Protein AF-A0A5C9CW29-F1 (afdb_monomer_lite)

Structure (mmCIF, N/CA/C/O backbone):
data_AF-A0A5C9CW29-F1
#
_entry.id   AF-A0A5C9CW29-F1
#
loop_
_atom_site.group_PDB
_atom_site.id
_atom_site.type_symbol
_atom_site.label_atom_id
_atom_site.label_alt_id
_atom_site.label_comp_id
_atom_site.label_asym_id
_atom_site.label_entity_id
_atom_site.label_seq_id
_atom_site.pdbx_PDB_ins_code
_atom_site.Cartn_x
_atom_site.Cartn_y
_atom_site.Cartn_z
_atom_site.occupancy
_atom_site.B_iso_or_equiv
_atom_site.auth_seq_id
_atom_site.auth_comp_id
_atom_site.auth_asym_id
_atom_site.auth_atom_id
_atom_site.pdbx_PDB_model_num
ATOM 1 N N . MET A 1 1 ? -39.482 42.198 -28.142 1.00 42.34 1 MET A N 1
ATOM 2 C CA . MET A 1 1 ? -39.038 40.788 -28.102 1.00 42.34 1 MET A CA 1
ATOM 3 C C . MET A 1 1 ? -38.360 40.558 -26.757 1.00 42.34 1 MET A C 1
ATOM 5 O O . MET A 1 1 ? -37.355 41.202 -26.493 1.00 42.34 1 MET A O 1
ATOM 9 N N . ARG A 1 2 ? -38.965 39.778 -25.848 1.00 38.59 2 ARG A N 1
ATOM 10 C CA . ARG A 1 2 ? -38.406 39.499 -24.512 1.00 38.59 2 ARG A CA 1
ATOM 11 C C . ARG A 1 2 ? -37.698 38.144 -24.557 1.00 38.59 2 ARG A C 1
ATOM 13 O O . ARG A 1 2 ? -38.349 37.136 -24.807 1.00 38.59 2 ARG A O 1
ATOM 20 N N . HIS A 1 3 ? -36.386 38.128 -24.334 1.00 43.69 3 HIS A N 1
ATOM 21 C CA . HIS A 1 3 ? -35.624 36.894 -24.154 1.00 43.69 3 HIS A CA 1
ATOM 22 C C . HIS A 1 3 ? -35.886 36.323 -22.754 1.00 43.69 3 HIS A C 1
ATOM 24 O O . HIS A 1 3 ? -35.494 36.909 -21.747 1.00 43.69 3 HIS A O 1
ATOM 30 N N . CYS A 1 4 ? -36.545 35.166 -22.697 1.00 44.06 4 CYS A N 1
ATOM 31 C CA . CYS A 1 4 ? -36.600 34.322 -21.508 1.00 44.06 4 CYS A CA 1
ATOM 32 C C . CYS A 1 4 ? -35.218 33.693 -21.268 1.00 44.06 4 CYS A C 1
ATOM 34 O O . CYS A 1 4 ? -34.796 32.803 -22.004 1.00 44.06 4 CYS A O 1
ATOM 36 N N . GLY A 1 5 ? -34.512 34.154 -20.233 1.00 48.91 5 GLY A N 1
ATOM 37 C CA . GLY A 1 5 ? -33.316 33.492 -19.715 1.00 48.91 5 GLY A CA 1
ATOM 38 C C . GLY A 1 5 ? -33.696 32.219 -18.958 1.00 48.91 5 GLY A C 1
ATOM 39 O O . GLY A 1 5 ? -34.454 32.270 -17.994 1.00 48.91 5 GLY A O 1
ATOM 40 N N . ASN A 1 6 ? -33.186 31.076 -19.408 1.00 50.97 6 ASN A N 1
ATOM 41 C CA . ASN A 1 6 ? -33.456 29.759 -18.841 1.00 50.97 6 ASN A CA 1
ATOM 42 C C . ASN A 1 6 ? -32.754 29.600 -17.465 1.00 50.97 6 ASN A C 1
ATOM 44 O O . ASN A 1 6 ? -31.522 29.632 -17.410 1.00 50.97 6 ASN A O 1
ATOM 48 N N . PRO A 1 7 ? -33.479 29.420 -16.343 1.00 52.62 7 PRO A N 1
ATOM 49 C CA . PRO A 1 7 ? -32.900 29.413 -14.992 1.00 52.62 7 PRO A CA 1
ATOM 50 C C . PRO A 1 7 ? -32.151 28.118 -14.622 1.00 52.62 7 PRO A C 1
ATOM 52 O O . PRO A 1 7 ? -31.564 28.033 -13.545 1.00 52.62 7 PRO A O 1
ATOM 55 N N . ARG A 1 8 ? -32.118 27.108 -15.501 1.00 48.59 8 ARG A N 1
ATOM 56 C CA . ARG A 1 8 ? -31.554 25.780 -15.190 1.00 48.59 8 ARG A CA 1
ATOM 57 C C . ARG A 1 8 ? -30.020 25.686 -15.213 1.00 48.59 8 ARG A C 1
ATOM 59 O O . ARG A 1 8 ? -29.479 24.656 -14.839 1.00 48.59 8 ARG A O 1
ATOM 66 N N . LEU A 1 9 ? -29.304 26.744 -15.599 1.00 47.22 9 LEU A N 1
ATOM 67 C CA . LEU A 1 9 ? -27.842 26.703 -15.794 1.00 47.22 9 LEU A CA 1
ATOM 68 C C . LEU A 1 9 ? -26.998 27.162 -14.591 1.00 47.22 9 LEU A C 1
ATOM 70 O O . LEU A 1 9 ? -25.772 27.106 -14.660 1.00 47.22 9 LEU A O 1
ATOM 74 N N . ARG A 1 10 ? -27.605 27.607 -13.480 1.00 48.25 10 ARG A N 1
ATOM 75 C CA . ARG A 1 10 ? -26.830 28.114 -12.326 1.00 48.25 10 ARG A CA 1
ATOM 76 C C . ARG A 1 10 ? -26.383 27.042 -11.327 1.00 48.25 10 ARG A C 1
ATOM 78 O O . ARG A 1 10 ? -25.409 27.277 -10.624 1.00 48.25 10 ARG A O 1
ATOM 85 N N . PHE A 1 11 ? -27.007 25.862 -11.298 1.00 46.25 11 PHE A N 1
ATOM 86 C CA . PHE A 1 11 ? -26.625 24.795 -10.357 1.00 46.25 11 PHE A CA 1
ATOM 87 C C . PHE A 1 11 ? -25.420 23.953 -10.814 1.00 46.25 11 PHE A C 1
ATOM 89 O O . PHE A 1 11 ? -24.699 23.417 -9.977 1.00 46.25 11 PHE A O 1
ATOM 96 N N . CYS A 1 12 ? -25.119 23.893 -12.116 1.00 50.03 12 CYS A N 1
ATOM 97 C CA . CYS A 1 12 ? -24.014 23.071 -12.631 1.00 50.03 12 CYS A CA 1
ATOM 98 C C . CYS A 1 12 ? -22.610 23.628 -12.335 1.00 50.03 12 CYS A C 1
ATOM 100 O O . CYS A 1 12 ? -21.638 22.893 -12.458 1.00 50.03 12 CYS A O 1
ATOM 102 N N . ARG A 1 13 ? -22.475 24.904 -11.942 1.00 53.19 13 ARG A N 1
ATOM 103 C CA . ARG A 1 13 ? -21.160 25.514 -11.649 1.00 53.19 13 ARG A CA 1
ATOM 104 C C . ARG A 1 13 ? -20.734 25.405 -10.185 1.00 53.19 13 ARG A C 1
ATOM 106 O O . ARG A 1 13 ? -19.547 25.495 -9.903 1.00 53.19 13 ARG A O 1
ATOM 113 N N . PHE A 1 14 ? -21.681 25.176 -9.277 1.00 52.94 14 PHE A N 1
ATOM 114 C CA . PHE A 1 14 ? -21.414 25.040 -7.840 1.00 52.94 14 PHE A CA 1
ATOM 115 C C . PHE A 1 14 ? -21.508 23.595 -7.341 1.00 52.94 14 PHE A C 1
ATOM 117 O O . PHE A 1 14 ? -21.080 23.326 -6.227 1.00 52.94 14 PHE A O 1
ATOM 124 N N . GLY A 1 15 ? -22.001 22.661 -8.163 1.00 58.03 15 GLY A N 1
ATOM 125 C CA . GLY A 1 15 ? -22.010 21.225 -7.863 1.00 58.03 15 GLY A CA 1
ATOM 126 C C . GLY A 1 15 ? -20.656 20.673 -7.392 1.00 58.03 15 GLY A C 1
ATOM 127 O O . GLY A 1 15 ? -20.608 20.110 -6.301 1.00 58.03 15 GLY A O 1
ATOM 128 N N . PRO A 1 16 ? -19.540 20.879 -8.124 1.00 65.44 16 PRO A N 1
ATOM 129 C CA . PRO A 1 16 ? -18.239 20.381 -7.677 1.00 65.44 16 PRO A CA 1
ATOM 130 C C . PRO A 1 16 ? -17.749 21.079 -6.403 1.00 65.44 16 PRO A C 1
ATOM 132 O O . PRO A 1 16 ? -17.155 20.426 -5.556 1.00 65.44 16 PRO A O 1
ATOM 135 N N . LEU A 1 17 ? -18.056 22.368 -6.216 1.00 63.81 17 LEU A N 1
ATOM 136 C CA . LEU A 1 17 ? -17.705 23.106 -4.998 1.00 63.81 17 LEU A CA 1
ATOM 137 C C . LEU A 1 17 ? -18.491 22.598 -3.780 1.00 63.81 17 LEU A C 1
ATOM 139 O O . LEU A 1 17 ? -17.924 22.482 -2.703 1.00 63.81 17 LEU A O 1
ATOM 143 N N . PHE A 1 18 ? -19.772 22.260 -3.951 1.00 67.56 18 PHE A N 1
ATOM 144 C CA . PHE A 1 18 ? -20.619 21.688 -2.903 1.00 67.56 18 PHE A CA 1
ATOM 145 C C . PHE A 1 18 ? -20.177 20.271 -2.528 1.00 67.56 18 PHE A C 1
ATOM 147 O O . PHE A 1 18 ? -20.125 19.952 -1.347 1.00 67.56 18 PHE A O 1
ATOM 154 N N . VAL A 1 19 ? -19.780 19.450 -3.509 1.00 66.31 19 VAL A N 1
ATOM 155 C CA . VAL A 1 19 ? -19.172 18.135 -3.254 1.00 66.31 19 VAL A CA 1
ATOM 156 C C . VAL A 1 19 ? -17.862 18.304 -2.479 1.00 66.31 19 VAL A C 1
ATOM 158 O O . VAL A 1 19 ? -17.701 17.701 -1.421 1.00 66.31 19 VAL A O 1
ATOM 161 N N . LEU A 1 20 ? -16.972 19.197 -2.919 1.00 61.12 20 LEU A N 1
ATOM 162 C CA . LEU A 1 20 ? -15.688 19.455 -2.258 1.00 61.12 20 LEU A CA 1
ATOM 163 C C . LEU A 1 20 ? -15.858 20.023 -0.833 1.00 61.12 20 LEU A C 1
ATOM 165 O O . LEU A 1 20 ? -15.163 19.600 0.087 1.00 61.12 20 LEU A O 1
ATOM 169 N N . LEU A 1 21 ? -16.833 20.917 -0.626 1.00 62.88 21 LEU A N 1
ATOM 170 C CA . LEU A 1 21 ? -17.220 21.430 0.694 1.00 62.88 21 LEU A CA 1
ATOM 171 C C . LEU A 1 21 ? -17.869 20.357 1.566 1.00 62.88 21 LEU A C 1
ATOM 173 O O . LEU A 1 21 ? -17.613 20.335 2.760 1.00 62.88 21 LEU A O 1
ATOM 177 N N . SER A 1 22 ? -18.663 19.444 1.004 1.00 62.50 22 SER A N 1
ATOM 178 C CA . SER A 1 22 ? -19.241 18.335 1.771 1.00 62.50 22 SER A CA 1
ATOM 179 C C . SER A 1 22 ? -18.175 17.339 2.243 1.00 62.50 22 SER A C 1
ATOM 181 O O . SER A 1 22 ? -18.267 16.860 3.369 1.00 62.50 22 SER A O 1
ATOM 183 N N . PHE A 1 23 ? -17.109 17.126 1.459 1.00 55.94 23 PHE A N 1
ATOM 184 C CA . PHE A 1 23 ? -15.914 16.399 1.906 1.00 55.94 23 PHE A CA 1
ATOM 185 C C . PHE A 1 23 ? -15.155 17.145 3.015 1.00 55.94 23 PHE A C 1
ATOM 187 O O . PHE A 1 23 ? -14.682 16.512 3.950 1.00 55.94 23 PHE A O 1
ATOM 194 N N . PHE A 1 24 ? -15.084 18.480 2.961 1.00 56.94 24 PHE A N 1
ATOM 195 C CA . PHE A 1 24 ? -14.448 19.300 4.004 1.00 56.94 24 PHE A CA 1
ATOM 196 C C . PHE A 1 24 ? -15.291 19.445 5.287 1.00 56.94 24 PHE A C 1
ATOM 198 O O . PHE A 1 24 ? -14.733 19.578 6.373 1.00 56.94 24 PHE A O 1
ATOM 205 N N . CYS A 1 25 ? -16.625 19.426 5.185 1.00 51.38 25 CYS A N 1
ATOM 206 C CA . CYS A 1 25 ? -17.552 19.508 6.321 1.00 51.38 25 CYS A CA 1
ATOM 207 C C . CYS A 1 25 ? -17.750 18.166 7.037 1.00 51.38 25 CYS A C 1
ATOM 209 O O . CYS A 1 25 ? -18.197 18.154 8.184 1.00 51.38 25 CYS A O 1
ATOM 211 N N . LEU A 1 26 ? -17.364 17.050 6.415 1.00 50.72 26 LEU A N 1
ATOM 212 C CA . LEU A 1 26 ? -17.060 15.803 7.112 1.00 50.72 26 LEU A CA 1
ATOM 213 C C . LEU A 1 26 ? -15.685 15.937 7.772 1.00 50.72 26 LEU A C 1
ATOM 215 O O . LEU A 1 26 ? -14.766 15.203 7.430 1.00 50.72 26 LEU A O 1
ATOM 219 N N . VAL A 1 27 ? -15.533 16.912 8.678 1.00 44.59 27 VAL A N 1
ATOM 220 C CA . VAL A 1 27 ? -14.304 17.107 9.454 1.00 44.59 27 VAL A CA 1
ATOM 221 C C . VAL A 1 27 ? -14.025 15.785 10.164 1.00 44.59 27 VAL A C 1
ATOM 223 O O . VAL A 1 27 ? -14.780 15.423 11.075 1.00 44.59 27 VAL A O 1
ATOM 226 N N . PRO A 1 28 ? -12.993 15.030 9.751 1.00 52.41 28 PRO A N 1
ATOM 227 C CA . PRO A 1 28 ? -12.634 13.815 10.444 1.00 52.41 28 PRO A CA 1
ATOM 228 C C . PRO A 1 28 ? -12.275 14.242 11.861 1.00 52.41 28 PRO A C 1
ATOM 230 O O . PRO A 1 28 ? -11.471 15.160 12.054 1.00 52.41 28 PRO A O 1
ATOM 233 N N . ARG A 1 29 ? -12.873 13.600 12.870 1.00 52.84 29 ARG A N 1
ATOM 234 C CA . ARG A 1 29 ? -12.242 13.601 14.194 1.00 52.84 29 ARG A CA 1
ATOM 235 C C . ARG A 1 29 ? -10.773 13.224 13.975 1.00 52.84 29 ARG A C 1
ATOM 237 O O . ARG A 1 29 ? -10.534 12.345 13.146 1.00 52.84 29 ARG A O 1
ATOM 244 N N . PRO A 1 30 ? -9.812 13.889 14.641 1.00 51.59 30 PRO A N 1
ATOM 245 C CA . PRO A 1 30 ? -8.402 13.611 14.423 1.00 51.59 30 PRO A CA 1
ATOM 246 C C . PRO A 1 30 ? -8.178 12.105 14.525 1.00 51.59 30 PRO A C 1
ATOM 248 O O . PRO A 1 30 ? -8.493 11.491 15.542 1.00 51.59 30 PRO A O 1
ATOM 251 N N . ALA A 1 31 ? -7.726 11.537 13.412 1.00 52.69 31 ALA A N 1
ATOM 252 C CA . ALA A 1 31 ? -7.350 10.147 13.267 1.00 52.69 31 ALA A CA 1
ATOM 253 C C . ALA A 1 31 ? -6.410 9.762 14.415 1.00 52.69 31 ALA A C 1
ATOM 255 O O . ALA A 1 31 ? -5.294 10.275 14.476 1.00 52.69 31 ALA A O 1
ATOM 256 N N . THR A 1 32 ? -6.832 8.888 15.329 1.00 58.59 32 THR A N 1
ATOM 257 C CA . THR A 1 32 ? -5.981 8.431 16.444 1.00 58.59 32 THR A CA 1
ATOM 258 C C . THR A 1 32 ? -5.062 7.266 16.061 1.00 58.59 32 THR A C 1
ATOM 260 O O . THR A 1 32 ? -4.448 6.664 16.933 1.00 58.59 32 THR A O 1
ATOM 263 N N . GLY A 1 33 ? -4.919 6.956 14.768 1.00 63.16 33 GLY A N 1
ATOM 264 C CA . GLY A 1 33 ? -4.023 5.908 14.277 1.00 63.16 33 GLY A CA 1
ATOM 265 C C . GLY A 1 33 ? -3.337 6.317 12.979 1.00 63.16 33 GLY A C 1
ATOM 266 O O . GLY A 1 33 ? -4.005 6.704 12.013 1.00 63.16 33 GLY A O 1
ATOM 267 N N . GLN A 1 34 ? -2.008 6.242 12.982 1.00 72.56 34 GLN A N 1
ATOM 268 C CA . GLN A 1 34 ? -1.165 6.349 11.798 1.00 72.56 34 GLN A CA 1
ATOM 269 C C . GLN A 1 34 ? -0.250 5.145 11.752 1.00 72.56 34 GLN A C 1
ATOM 271 O O . GLN A 1 34 ? 0.366 4.769 12.750 1.00 72.56 34 GLN A O 1
ATOM 276 N N . ASP A 1 35 ? -0.156 4.591 10.558 1.00 72.38 35 ASP A N 1
ATOM 277 C CA . ASP A 1 35 ? 0.365 3.261 10.365 1.00 72.38 35 ASP A CA 1
ATOM 278 C C . ASP A 1 35 ? 1.421 3.346 9.292 1.00 72.38 35 ASP A C 1
ATOM 280 O O . ASP A 1 35 ? 1.140 3.869 8.215 1.00 72.38 35 ASP A O 1
ATOM 284 N N . LEU A 1 36 ? 2.608 2.825 9.570 1.00 78.62 36 LEU A N 1
ATOM 285 C CA . LEU A 1 36 ? 3.615 2.595 8.549 1.00 78.62 36 LEU A CA 1
ATOM 286 C C . LEU A 1 36 ? 3.846 1.093 8.459 1.00 78.62 36 LEU A C 1
ATOM 288 O O . LEU A 1 36 ? 4.195 0.453 9.452 1.00 78.62 36 LEU A O 1
ATOM 292 N N . ALA A 1 37 ? 3.652 0.544 7.269 1.00 77.31 37 ALA A N 1
ATOM 293 C CA . ALA A 1 37 ? 3.868 -0.856 6.981 1.00 77.31 37 ALA A CA 1
ATOM 294 C C . ALA A 1 37 ? 4.946 -1.015 5.909 1.00 77.31 37 ALA A C 1
ATOM 296 O O . ALA A 1 37 ? 5.119 -0.184 5.014 1.00 77.31 37 ALA A O 1
ATOM 297 N N . PHE A 1 38 ? 5.684 -2.110 6.041 1.00 82.19 38 PHE A N 1
ATOM 298 C CA . PHE A 1 38 ? 6.599 -2.603 5.030 1.00 82.19 38 PHE A CA 1
ATOM 299 C C . PHE A 1 38 ? 6.169 -4.023 4.685 1.00 82.19 38 PHE A C 1
ATOM 301 O O . PHE A 1 38 ? 6.065 -4.866 5.581 1.00 82.19 38 PHE A O 1
ATOM 308 N N . GLY A 1 39 ? 5.908 -4.276 3.409 1.00 79.12 39 GLY A N 1
ATOM 309 C CA . GLY A 1 39 ? 5.427 -5.561 2.928 1.00 79.12 39 GLY A CA 1
ATOM 310 C C . GLY A 1 39 ? 6.348 -6.179 1.887 1.00 79.12 39 GLY A C 1
ATOM 311 O O . GLY A 1 39 ? 7.085 -5.506 1.165 1.00 79.12 39 GLY A O 1
ATOM 312 N N . LEU A 1 40 ? 6.310 -7.509 1.842 1.00 80.62 40 LEU A N 1
ATOM 313 C CA . LEU A 1 40 ? 6.910 -8.337 0.805 1.00 80.62 40 LEU A CA 1
ATOM 314 C C . LEU A 1 40 ? 5.795 -9.208 0.245 1.00 80.62 40 LEU A C 1
ATOM 316 O O . LEU A 1 40 ? 5.113 -9.902 1.002 1.00 80.62 40 LEU A O 1
ATOM 320 N N . GLY A 1 41 ? 5.610 -9.178 -1.067 1.00 79.88 41 GLY A N 1
ATOM 321 C CA . GLY A 1 41 ? 4.485 -9.849 -1.693 1.00 79.88 41 GLY A CA 1
ATOM 322 C C . GLY A 1 41 ? 4.810 -10.419 -3.057 1.00 79.88 41 GLY A C 1
ATOM 323 O O . GLY A 1 41 ? 5.880 -10.203 -3.629 1.00 79.88 41 GLY A O 1
ATOM 324 N N . THR A 1 42 ? 3.843 -11.164 -3.576 1.00 80.81 42 THR A N 1
ATOM 325 C CA . THR A 1 42 ? 3.820 -11.603 -4.968 1.00 80.81 42 THR A CA 1
ATOM 326 C C . THR A 1 42 ? 2.518 -11.160 -5.604 1.00 80.81 42 THR A C 1
ATOM 328 O O . THR A 1 42 ? 1.524 -10.939 -4.912 1.00 80.81 42 THR A O 1
ATOM 331 N N . TRP A 1 43 ? 2.533 -10.999 -6.916 1.00 74.44 43 TRP A N 1
ATOM 332 C CA . TRP A 1 43 ? 1.368 -10.589 -7.682 1.00 74.44 43 TRP A CA 1
ATOM 333 C C . TRP A 1 43 ? 1.118 -11.551 -8.850 1.00 74.44 43 TRP A C 1
ATOM 335 O O . TRP A 1 43 ? 2.020 -12.245 -9.328 1.00 74.44 43 TRP A O 1
ATOM 345 N N . ASP A 1 44 ? -0.123 -11.579 -9.307 1.00 75.88 44 ASP A N 1
ATOM 346 C CA . ASP A 1 44 ? -0.523 -12.251 -10.535 1.00 75.88 44 ASP A CA 1
ATOM 347 C C . ASP A 1 44 ? -1.627 -11.398 -11.163 1.00 75.88 44 ASP A C 1
ATOM 349 O O . ASP A 1 44 ? -2.786 -11.428 -10.745 1.00 75.88 44 ASP A O 1
ATOM 353 N N . LEU A 1 45 ? -1.228 -10.505 -12.070 1.00 67.12 45 LEU A N 1
ATOM 354 C CA . LEU A 1 45 ? -2.132 -9.575 -12.738 1.00 67.12 45 LEU A CA 1
ATOM 355 C C . LEU A 1 45 ? -2.366 -10.066 -14.160 1.00 67.12 45 LEU A C 1
ATOM 357 O O . LEU A 1 45 ? -1.417 -10.325 -14.887 1.00 67.12 45 LEU A O 1
ATOM 361 N N . ALA A 1 46 ? -3.619 -10.070 -14.614 1.00 63.03 46 ALA A N 1
ATOM 362 C CA . ALA A 1 46 ? -3.983 -10.553 -15.951 1.00 63.03 46 ALA A CA 1
ATOM 363 C C . ALA A 1 46 ? -3.227 -9.872 -17.119 1.00 63.03 46 ALA A C 1
ATOM 365 O O . ALA A 1 46 ? -3.210 -10.398 -18.227 1.00 63.03 46 ALA A O 1
ATOM 366 N N . GLN A 1 47 ? -2.624 -8.700 -16.889 1.00 62.97 47 GLN A N 1
ATOM 367 C CA . GLN A 1 47 ? -1.906 -7.898 -17.887 1.00 62.97 47 GLN A CA 1
ATOM 368 C C . GLN A 1 47 ? -0.395 -7.777 -17.610 1.00 62.97 47 GLN A C 1
ATOM 370 O O . GLN A 1 47 ? 0.291 -7.047 -18.323 1.00 62.97 47 GLN A O 1
ATOM 375 N N . ALA A 1 48 ? 0.142 -8.458 -16.592 1.00 64.88 48 ALA A N 1
ATOM 376 C CA . ALA A 1 48 ? 1.562 -8.404 -16.256 1.00 64.88 48 ALA A CA 1
ATOM 377 C C . ALA A 1 48 ? 2.098 -9.789 -15.876 1.00 64.88 48 ALA A C 1
ATOM 379 O O . ALA A 1 48 ? 1.382 -10.619 -15.330 1.00 64.88 48 ALA A O 1
ATOM 380 N N . ALA A 1 49 ? 3.383 -10.041 -16.138 1.00 73.50 49 ALA A N 1
ATOM 381 C CA . ALA A 1 4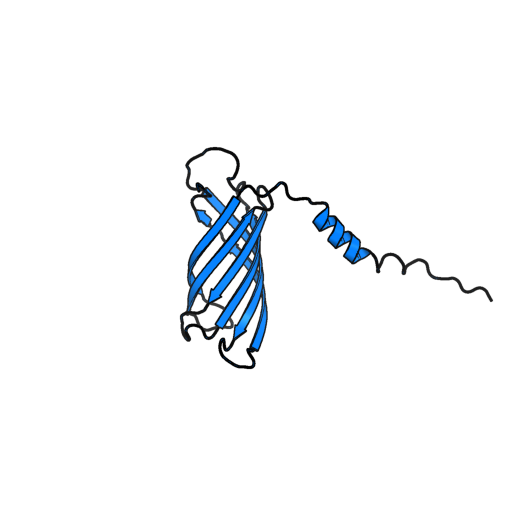9 ? 4.005 -11.282 -15.685 1.00 73.50 49 ALA A CA 1
ATOM 382 C C . ALA A 1 49 ? 3.929 -11.397 -14.146 1.00 73.50 49 ALA A C 1
ATOM 384 O O . ALA A 1 49 ? 4.174 -10.395 -13.458 1.00 73.50 49 ALA A O 1
ATOM 385 N N . PRO A 1 50 ? 3.665 -12.593 -13.590 1.00 79.81 50 PRO A N 1
ATOM 386 C CA . PRO A 1 50 ? 3.801 -12.830 -12.161 1.00 79.81 50 PRO A CA 1
ATOM 387 C C . PRO A 1 50 ? 5.184 -12.413 -11.661 1.00 79.81 50 PRO A C 1
ATOM 389 O O . PRO A 1 50 ? 6.161 -12.348 -12.412 1.00 79.81 50 PRO A O 1
ATOM 392 N N . GLY A 1 51 ? 5.273 -12.079 -10.385 1.00 81.88 51 GLY A N 1
ATOM 393 C CA . GLY A 1 51 ? 6.452 -11.419 -9.845 1.00 81.88 51 GLY A CA 1
ATOM 394 C C . GLY A 1 51 ? 6.328 -11.112 -8.366 1.00 81.88 51 GLY A C 1
ATOM 395 O O . GLY A 1 51 ? 5.292 -11.354 -7.750 1.00 81.88 51 GLY A O 1
ATOM 396 N N . ALA A 1 52 ? 7.414 -10.593 -7.814 1.00 84.88 52 ALA A N 1
ATOM 397 C CA . ALA A 1 52 ? 7.537 -10.185 -6.430 1.00 84.88 52 ALA A CA 1
ATOM 398 C C . ALA A 1 52 ? 7.677 -8.666 -6.335 1.00 84.88 52 ALA A C 1
ATOM 400 O O . ALA A 1 52 ? 8.251 -8.017 -7.220 1.00 84.88 52 ALA A O 1
ATOM 401 N N . PHE A 1 53 ? 7.180 -8.115 -5.237 1.00 83.38 53 PHE A N 1
ATOM 402 C CA . PHE A 1 53 ? 7.264 -6.699 -4.924 1.00 83.38 53 PHE A CA 1
ATOM 403 C C . PHE A 1 53 ? 7.633 -6.497 -3.457 1.0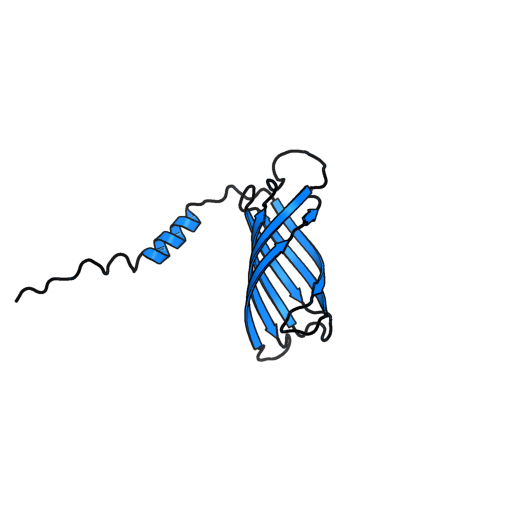0 83.38 53 PHE A C 1
ATOM 405 O O . PHE A 1 53 ? 7.404 -7.366 -2.611 1.00 83.38 53 PHE A O 1
ATOM 412 N N . VAL A 1 54 ? 8.207 -5.331 -3.180 1.00 86.00 54 VAL A N 1
ATOM 413 C CA . VAL A 1 54 ? 8.205 -4.758 -1.835 1.00 86.00 54 VAL A CA 1
ATOM 414 C C . VAL A 1 54 ? 7.223 -3.599 -1.842 1.00 86.00 54 VAL A C 1
ATOM 416 O O . VAL A 1 54 ? 7.058 -2.953 -2.877 1.00 86.00 54 VAL A O 1
ATOM 419 N N . ASP A 1 55 ? 6.585 -3.319 -0.718 1.00 85.38 55 ASP A N 1
ATOM 420 C CA . ASP A 1 55 ? 5.806 -2.099 -0.556 1.00 85.38 55 ASP A CA 1
ATOM 421 C C . ASP A 1 55 ? 6.187 -1.368 0.724 1.00 85.38 55 ASP A C 1
ATOM 423 O O . ASP A 1 55 ? 6.527 -1.971 1.742 1.00 85.38 55 ASP A O 1
ATOM 427 N N . ILE A 1 56 ? 6.149 -0.043 0.640 1.00 87.06 56 ILE A N 1
ATOM 428 C CA . ILE A 1 56 ? 6.125 0.842 1.797 1.00 87.06 56 ILE A CA 1
ATOM 429 C C . ILE A 1 56 ? 4.780 1.543 1.740 1.00 87.06 56 ILE A C 1
ATOM 431 O O . ILE A 1 56 ? 4.488 2.253 0.772 1.00 87.06 56 ILE A O 1
ATOM 435 N N . SER A 1 57 ? 3.966 1.337 2.764 1.00 85.44 57 SER A N 1
ATOM 436 C CA . SER A 1 57 ? 2.603 1.845 2.817 1.00 85.44 57 SER A CA 1
ATOM 437 C C . SER A 1 57 ? 2.361 2.629 4.097 1.00 85.44 57 SER A C 1
ATOM 439 O O . SER A 1 57 ? 2.872 2.297 5.166 1.00 85.44 57 SER A O 1
ATOM 441 N N . ALA A 1 58 ? 1.594 3.708 3.975 1.00 84.88 58 ALA A N 1
ATOM 442 C CA . ALA A 1 58 ? 1.129 4.499 5.099 1.00 84.88 58 ALA A CA 1
ATOM 443 C C . ALA A 1 58 ? -0.397 4.516 5.116 1.00 84.88 58 ALA A C 1
ATOM 445 O O . ALA A 1 58 ? -1.014 4.833 4.097 1.00 84.88 58 ALA A O 1
ATOM 446 N N . THR A 1 59 ? -0.996 4.208 6.267 1.00 82.25 59 THR A N 1
ATOM 447 C CA . THR A 1 59 ? -2.456 4.161 6.427 1.00 82.25 59 THR A CA 1
ATOM 448 C C . THR A 1 59 ? -2.921 5.089 7.543 1.00 82.25 59 THR A C 1
ATOM 450 O O . THR A 1 59 ? -2.489 5.004 8.692 1.00 82.25 59 THR A O 1
ATOM 453 N N . PHE A 1 60 ? -3.861 5.964 7.209 1.00 82.12 60 PHE A N 1
ATOM 454 C CA . PHE A 1 60 ? -4.413 6.989 8.083 1.00 82.12 60 PHE A CA 1
ATOM 455 C C . PHE A 1 60 ? -5.877 6.668 8.388 1.00 82.12 60 PHE A C 1
ATOM 457 O O . PHE A 1 60 ? -6.703 6.571 7.479 1.00 82.12 60 PHE A O 1
ATOM 464 N N . GLY A 1 61 ? -6.221 6.512 9.667 1.00 80.00 61 GLY A N 1
ATOM 465 C CA . GLY A 1 61 ? -7.595 6.214 10.076 1.00 80.00 61 GLY A CA 1
ATOM 466 C C . GLY A 1 61 ? -8.486 7.456 10.063 1.00 80.00 61 GLY A C 1
ATOM 467 O O . GLY A 1 61 ? -8.538 8.176 11.048 1.00 80.00 61 GLY A O 1
ATOM 468 N N . ILE A 1 62 ? -9.235 7.709 8.990 1.00 80.56 62 ILE A N 1
ATOM 469 C CA . ILE A 1 62 ? -10.155 8.862 8.892 1.00 80.56 62 ILE A CA 1
ATOM 470 C C . ILE A 1 62 ? -11.328 8.737 9.884 1.00 80.56 62 ILE A C 1
ATOM 472 O O . ILE A 1 62 ? -11.892 9.732 10.339 1.00 80.56 62 ILE A O 1
ATOM 476 N N . GLY A 1 63 ? -11.708 7.513 10.247 1.00 76.19 63 GLY A N 1
ATOM 477 C CA . GLY A 1 63 ? -12.725 7.266 11.260 1.00 76.19 63 GLY A CA 1
ATOM 478 C C . GLY A 1 63 ? -12.625 5.867 11.845 1.00 76.19 63 GLY A C 1
ATOM 479 O O . GLY A 1 63 ? -11.660 5.146 11.619 1.00 76.19 63 GLY A O 1
ATOM 480 N N . LYS A 1 64 ? -13.671 5.448 12.563 1.00 76.75 64 LYS A N 1
ATOM 481 C CA . LYS A 1 64 ? -13.697 4.132 13.217 1.00 76.75 64 LYS A CA 1
ATOM 482 C C . LYS A 1 64 ? -13.601 2.959 12.250 1.00 76.75 64 LYS A C 1
ATOM 484 O O . LYS A 1 64 ? -13.212 1.889 12.665 1.00 76.75 64 LYS A O 1
ATOM 489 N N . ARG A 1 65 ? -13.995 3.117 10.989 1.00 79.31 65 ARG A N 1
ATOM 490 C CA . ARG A 1 65 ? -13.953 2.037 9.985 1.00 79.31 65 ARG A CA 1
ATOM 491 C C . ARG A 1 65 ? -13.379 2.470 8.650 1.00 79.31 65 ARG A C 1
ATOM 493 O O . ARG A 1 65 ? -13.256 1.633 7.768 1.00 79.31 65 ARG A O 1
ATOM 500 N N . LEU A 1 66 ? -13.113 3.762 8.490 1.00 84.06 66 LEU A N 1
ATOM 501 C CA . LEU A 1 66 ? -12.680 4.346 7.231 1.00 84.06 66 LEU A CA 1
ATOM 502 C C . LEU A 1 66 ? -11.203 4.686 7.329 1.00 84.06 66 LEU A C 1
ATOM 504 O O . LEU A 1 66 ? -10.779 5.350 8.278 1.00 84.06 66 LEU A O 1
ATOM 508 N N . GLU A 1 67 ? -10.459 4.272 6.320 1.00 84.38 67 GLU A N 1
ATOM 509 C CA . GLU A 1 67 ? -9.020 4.426 6.234 1.00 84.38 67 GLU A CA 1
ATOM 510 C C . GLU A 1 67 ? -8.653 5.023 4.884 1.00 84.38 67 GLU A C 1
ATOM 512 O O . GLU A 1 67 ? -9.316 4.782 3.876 1.00 84.38 67 GLU A O 1
ATOM 517 N N . PHE A 1 68 ? -7.598 5.821 4.875 1.00 85.62 68 PHE A N 1
ATOM 518 C CA . PHE A 1 68 ? -6.951 6.271 3.658 1.00 85.62 68 PHE A CA 1
ATOM 519 C C . PHE A 1 68 ? -5.534 5.739 3.644 1.00 85.62 68 PHE A C 1
ATOM 521 O O . PHE A 1 68 ? -4.782 5.964 4.591 1.00 85.62 68 PHE A O 1
ATOM 528 N N . GLY A 1 69 ? -5.186 5.037 2.578 1.00 87.12 69 GLY A N 1
ATOM 529 C CA . GLY A 1 69 ? -3.869 4.460 2.399 1.00 87.12 69 GLY A CA 1
ATOM 530 C C . GLY A 1 69 ? -3.156 5.079 1.214 1.00 87.12 69 GLY A C 1
ATOM 531 O O . GLY A 1 69 ? -3.773 5.425 0.204 1.00 87.12 69 GLY A O 1
ATOM 532 N N . VAL A 1 70 ? -1.841 5.187 1.339 1.00 87.88 70 VAL A N 1
ATOM 533 C CA . VAL A 1 70 ? -0.929 5.432 0.224 1.00 87.88 70 VAL A CA 1
ATOM 534 C C . VAL A 1 70 ? 0.164 4.381 0.249 1.00 87.88 70 VAL A C 1
ATOM 536 O O . VAL A 1 70 ? 0.625 4.001 1.324 1.00 87.88 70 VAL A O 1
ATOM 539 N N . ALA A 1 71 ? 0.592 3.911 -0.916 1.00 87.12 71 ALA A N 1
ATOM 540 C CA . ALA A 1 71 ? 1.679 2.946 -1.004 1.00 87.12 71 ALA A CA 1
ATOM 541 C C . ALA A 1 71 ? 2.610 3.251 -2.173 1.00 87.12 71 ALA A C 1
ATOM 543 O O . ALA A 1 71 ? 2.185 3.720 -3.229 1.00 87.12 71 ALA A O 1
ATOM 544 N N . ALA A 1 72 ? 3.889 2.961 -1.972 1.00 87.88 72 ALA A N 1
ATOM 545 C CA . ALA A 1 72 ? 4.892 2.913 -3.019 1.00 87.88 72 ALA A CA 1
ATOM 546 C C . ALA A 1 72 ? 5.325 1.457 -3.187 1.00 87.88 72 ALA A C 1
ATOM 548 O O . ALA A 1 72 ? 5.872 0.860 -2.260 1.00 87.88 72 ALA A O 1
ATOM 549 N N . ILE A 1 73 ? 5.066 0.896 -4.366 1.00 87.44 73 ILE A N 1
ATOM 550 C CA . ILE A 1 73 ? 5.263 -0.524 -4.660 1.00 87.44 73 ILE A CA 1
ATOM 551 C C . ILE A 1 73 ? 6.244 -0.647 -5.830 1.00 87.44 73 ILE A C 1
ATOM 553 O O . ILE A 1 73 ? 5.827 -0.658 -6.995 1.00 87.44 73 ILE A O 1
ATOM 557 N N . PRO A 1 74 ? 7.560 -0.661 -5.572 1.00 86.50 74 PRO A N 1
ATOM 558 C CA . PRO A 1 74 ? 8.533 -0.996 -6.596 1.00 86.50 74 PRO A CA 1
ATOM 559 C C . PRO A 1 74 ? 8.516 -2.500 -6.888 1.00 86.50 74 PRO A C 1
ATOM 561 O O . PRO A 1 74 ? 8.449 -3.352 -5.994 1.00 86.50 74 PRO A O 1
ATOM 564 N N . ARG A 1 75 ? 8.626 -2.839 -8.170 1.00 81.38 75 ARG A N 1
ATOM 565 C CA . ARG A 1 75 ? 8.704 -4.230 -8.611 1.00 81.38 75 ARG A CA 1
ATOM 566 C C . ARG A 1 75 ? 10.118 -4.780 -8.422 1.00 81.38 75 ARG A C 1
ATOM 568 O O . ARG A 1 75 ? 11.092 -4.089 -8.713 1.00 81.38 75 ARG A O 1
ATOM 575 N N . ILE A 1 76 ? 10.231 -6.025 -7.952 1.00 81.75 76 ILE A N 1
ATOM 576 C CA . ILE A 1 76 ? 11.516 -6.732 -7.805 1.00 81.75 76 ILE A CA 1
ATOM 577 C C . ILE A 1 76 ? 11.749 -7.669 -8.988 1.00 81.75 76 ILE A C 1
ATOM 579 O O . ILE A 1 76 ? 12.854 -7.733 -9.517 1.00 81.75 76 ILE A O 1
ATOM 583 N N . THR A 1 77 ? 10.721 -8.411 -9.406 1.00 79.81 77 THR A N 1
ATOM 584 C CA . THR A 1 77 ? 10.831 -9.375 -10.510 1.00 79.81 77 THR A CA 1
ATOM 585 C C . THR A 1 77 ? 9.715 -9.187 -11.539 1.00 79.81 77 THR A C 1
ATOM 587 O O . THR A 1 77 ? 8.579 -8.877 -11.166 1.00 79.81 77 THR A O 1
ATOM 590 N N . PRO A 1 78 ? 10.007 -9.368 -12.843 1.00 69.06 78 PRO A N 1
ATOM 591 C CA . PRO A 1 78 ? 11.271 -9.831 -13.421 1.00 69.06 78 PRO A CA 1
ATOM 592 C C . PRO A 1 78 ? 12.337 -8.734 -13.555 1.00 69.06 78 PRO A C 1
ATOM 594 O O . PRO A 1 78 ? 13.513 -9.067 -13.657 1.00 69.06 78 PRO A O 1
ATOM 597 N N . SER A 1 79 ? 11.943 -7.462 -13.495 1.00 74.12 79 SER A N 1
ATOM 598 C CA . SER A 1 79 ? 12.847 -6.326 -13.654 1.00 74.12 79 SER A CA 1
ATOM 599 C C . SER A 1 79 ? 12.853 -5.447 -12.402 1.00 74.12 79 SER A C 1
ATOM 601 O O . SER A 1 79 ? 11.893 -4.699 -12.180 1.00 74.12 79 SER A O 1
ATOM 603 N N . PRO A 1 80 ? 13.894 -5.528 -11.558 1.00 75.75 80 PRO A N 1
ATOM 604 C CA . PRO A 1 80 ? 13.944 -4.755 -10.330 1.00 75.75 80 PRO A CA 1
ATOM 605 C C . PRO A 1 80 ? 14.012 -3.259 -10.636 1.00 75.75 80 PRO A C 1
ATOM 607 O O . PRO A 1 80 ? 14.857 -2.819 -11.410 1.00 75.75 80 PRO A O 1
ATOM 610 N N . LEU A 1 81 ? 13.140 -2.484 -9.988 1.00 72.38 81 LEU A N 1
ATOM 611 C CA . LEU A 1 81 ? 13.085 -1.017 -10.055 1.00 72.38 81 LEU A CA 1
ATOM 612 C C . LEU A 1 81 ? 12.765 -0.421 -11.439 1.00 72.38 81 LEU A C 1
ATOM 614 O O . LEU A 1 81 ? 12.831 0.794 -11.593 1.00 72.38 81 LEU A O 1
ATOM 618 N N . GLU A 1 82 ? 12.377 -1.220 -12.437 1.00 82.56 82 GLU A N 1
ATOM 619 C CA . GLU A 1 82 ? 11.901 -0.676 -13.721 1.00 82.56 82 GLU A CA 1
ATOM 620 C C . GLU A 1 82 ? 10.485 -0.105 -13.618 1.00 82.56 82 GLU A C 1
ATOM 622 O O . GLU A 1 82 ? 10.136 0.820 -14.352 1.00 82.56 82 GLU A O 1
ATOM 627 N N . GLU A 1 83 ? 9.682 -0.638 -12.696 1.00 83.94 83 GLU A N 1
ATOM 628 C CA . GLU A 1 83 ? 8.298 -0.236 -12.471 1.00 83.94 83 GLU A CA 1
ATOM 629 C C . GLU A 1 83 ? 8.079 0.166 -11.009 1.00 83.94 83 GLU A C 1
ATOM 631 O O . GLU A 1 83 ? 8.504 -0.535 -10.084 1.00 83.94 83 GLU A O 1
ATOM 636 N N . LEU A 1 84 ? 7.369 1.275 -10.805 1.00 86.62 84 LEU A N 1
ATOM 637 C CA . LEU A 1 84 ? 6.895 1.741 -9.503 1.00 86.62 84 LEU A CA 1
ATOM 638 C C . LEU A 1 84 ? 5.417 2.047 -9.611 1.00 86.62 84 LEU A C 1
ATOM 640 O O . LEU A 1 84 ? 4.987 2.795 -10.488 1.00 86.62 84 LEU A O 1
ATOM 644 N N . TYR A 1 85 ? 4.657 1.499 -8.677 1.00 86.31 85 TYR A N 1
ATOM 645 C CA . TYR A 1 85 ? 3.263 1.851 -8.501 1.00 86.31 85 TYR A CA 1
ATOM 646 C C . TYR A 1 85 ? 3.156 2.799 -7.317 1.00 86.31 85 TYR A C 1
ATOM 648 O O . TYR A 1 85 ? 3.612 2.487 -6.217 1.00 86.31 85 TYR A O 1
ATOM 656 N N . LEU A 1 86 ? 2.570 3.967 -7.559 1.00 88.81 86 LEU A N 1
ATOM 657 C CA . LEU A 1 86 ? 2.136 4.878 -6.510 1.00 88.81 86 LEU A CA 1
ATOM 658 C C . LEU A 1 86 ? 0.634 4.714 -6.349 1.00 88.81 86 LEU A C 1
ATOM 660 O O . LEU A 1 86 ? -0.144 5.091 -7.225 1.00 88.81 86 LEU A O 1
ATOM 664 N N . GLU A 1 87 ? 0.238 4.108 -5.245 1.00 87.00 87 GLU A N 1
ATOM 665 C CA . GLU A 1 87 ? -1.139 3.776 -4.930 1.00 87.00 87 GLU A CA 1
ATOM 666 C C . GLU A 1 87 ? -1.717 4.783 -3.940 1.00 87.00 87 GLU A C 1
ATOM 668 O O . GLU A 1 87 ? -1.043 5.222 -3.008 1.00 87.00 87 GLU A O 1
ATOM 673 N N . SER A 1 88 ? -2.998 5.100 -4.113 1.00 89.88 88 SER A N 1
ATOM 674 C CA . SER A 1 88 ? -3.828 5.616 -3.029 1.00 89.88 88 SER A CA 1
ATOM 675 C C . SER A 1 88 ? -5.183 4.920 -3.019 1.00 89.88 88 SER A C 1
ATOM 677 O O . SER A 1 88 ? -5.745 4.627 -4.078 1.00 89.88 88 SER A O 1
ATOM 679 N N . HIS A 1 89 ? -5.711 4.655 -1.829 1.00 86.25 89 HIS A N 1
ATOM 680 C CA . HIS A 1 89 ? -6.991 3.977 -1.661 1.00 86.25 89 HIS A CA 1
ATOM 681 C C . HIS A 1 89 ? -7.768 4.485 -0.452 1.00 86.25 89 HIS A C 1
ATOM 683 O O . HIS A 1 89 ? -7.215 5.049 0.492 1.00 86.25 89 HIS A O 1
ATOM 689 N N . LEU A 1 90 ? -9.075 4.247 -0.493 1.00 89.94 90 LEU A N 1
ATOM 690 C CA . LEU A 1 90 ? -9.966 4.325 0.651 1.00 89.94 90 LEU A CA 1
ATOM 691 C C . LEU A 1 90 ? -10.372 2.910 1.044 1.00 89.94 90 LEU A C 1
ATOM 693 O O . LEU A 1 90 ? -10.952 2.189 0.231 1.00 89.94 90 LEU A O 1
ATOM 697 N N . GLY A 1 91 ? -10.066 2.544 2.283 1.00 87.12 91 GLY A N 1
ATOM 698 C CA . GLY A 1 91 ? -10.385 1.252 2.874 1.00 87.12 91 GLY A CA 1
ATOM 699 C C . GLY A 1 91 ? -11.558 1.361 3.837 1.00 87.12 91 GLY A C 1
ATOM 700 O O . GLY A 1 91 ? -11.633 2.291 4.643 1.00 87.12 91 GLY A O 1
ATOM 701 N N . VAL A 1 92 ? -12.485 0.408 3.771 1.00 86.44 92 VAL A N 1
ATOM 702 C CA . VAL A 1 92 ? -13.568 0.257 4.747 1.00 86.44 92 VAL A CA 1
ATOM 703 C C . VAL A 1 92 ? -13.430 -1.083 5.454 1.00 86.44 92 VAL A C 1
ATOM 705 O O . VAL A 1 92 ? -13.532 -2.142 4.837 1.00 86.44 92 VAL A O 1
ATOM 708 N N . SER A 1 93 ? -13.246 -1.030 6.770 1.00 83.19 93 SER A N 1
ATOM 709 C CA . SER A 1 93 ? -13.308 -2.193 7.653 1.00 83.19 93 SER A CA 1
ATOM 710 C C . SER A 1 93 ? -14.735 -2.748 7.716 1.00 83.19 93 SER A C 1
ATOM 712 O O . SER A 1 93 ? -15.678 -2.034 8.072 1.00 83.19 93 SER A O 1
ATOM 714 N N . LEU A 1 94 ? -14.900 -4.029 7.383 1.00 81.81 94 LEU A N 1
ATOM 715 C CA .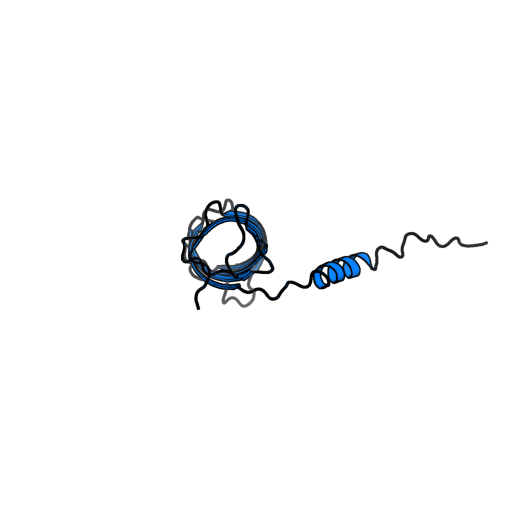 LEU A 1 94 ? -16.208 -4.674 7.245 1.00 81.81 94 LEU A CA 1
ATOM 716 C C . LEU A 1 94 ? -16.694 -5.351 8.533 1.00 81.81 94 LEU A C 1
ATOM 718 O O . LEU A 1 94 ? -17.900 -5.390 8.775 1.00 81.81 94 LEU A O 1
ATOM 722 N N . LEU A 1 95 ? -15.788 -5.887 9.357 1.00 80.81 95 LEU A N 1
ATOM 723 C CA . LEU A 1 95 ? -16.150 -6.736 10.503 1.00 80.81 95 LEU A CA 1
ATOM 724 C C . LEU A 1 95 ? -16.156 -5.996 11.847 1.00 80.81 95 LEU A C 1
ATOM 726 O O . LEU A 1 95 ? -16.946 -6.327 12.728 1.00 80.81 95 LEU A O 1
ATOM 730 N N . GLY A 1 96 ? -15.317 -4.976 12.008 1.00 74.50 96 GLY A N 1
ATOM 731 C CA . GLY A 1 96 ? -15.160 -4.241 13.264 1.00 74.50 96 GLY A CA 1
ATOM 732 C C . GLY A 1 96 ? -14.578 -2.843 13.082 1.00 74.50 96 GLY A C 1
ATOM 733 O O . GLY A 1 96 ? -14.210 -2.455 11.973 1.00 74.50 96 GLY A O 1
ATOM 734 N N . ASP A 1 97 ? -14.531 -2.087 14.178 1.00 72.06 97 ASP A N 1
ATOM 735 C CA . ASP A 1 97 ? -13.900 -0.768 14.219 1.00 72.06 97 ASP A CA 1
ATOM 736 C C . ASP A 1 97 ? -12.369 -0.916 14.307 1.00 72.06 97 ASP A C 1
ATOM 738 O O . ASP A 1 97 ? -11.873 -1.769 15.044 1.00 72.06 97 ASP A O 1
ATOM 742 N N . ARG A 1 98 ? -11.625 -0.049 13.614 1.00 61.22 98 ARG A N 1
ATOM 743 C CA . ARG A 1 98 ? -10.189 0.167 13.791 1.00 61.22 98 ARG A CA 1
ATOM 744 C C . ARG A 1 98 ? -9.932 0.495 15.261 1.00 61.22 98 ARG A C 1
ATOM 746 O O . ARG A 1 98 ? -10.477 1.459 15.805 1.00 61.22 98 ARG A O 1
ATOM 753 N N . LEU A 1 99 ? -9.110 -0.319 15.912 1.00 57.34 99 LEU A N 1
ATOM 754 C CA . LEU A 1 99 ? -8.705 -0.086 17.293 1.00 57.34 99 LEU A CA 1
ATOM 755 C C . LEU A 1 99 ? -7.774 1.132 17.329 1.00 57.34 99 LEU A C 1
ATOM 757 O O . LEU A 1 99 ? -6.676 1.104 16.788 1.00 57.34 99 LEU A O 1
ATOM 761 N N . GLY A 1 100 ? -8.249 2.210 17.946 1.00 52.44 100 GLY A N 1
ATOM 762 C CA . GLY A 1 100 ? -7.470 3.429 18.176 1.00 52.44 100 GLY A CA 1
ATOM 763 C C . GLY A 1 100 ? -7.903 4.206 19.419 1.00 52.44 100 GLY A C 1
ATOM 764 O O . GLY A 1 100 ? -7.470 5.339 19.595 1.00 52.44 100 GLY A O 1
ATOM 765 N N . GLU A 1 101 ? -8.777 3.644 20.267 1.00 47.84 101 GLU A N 1
ATOM 766 C CA . GLU A 1 101 ? -9.265 4.358 21.460 1.00 47.84 101 GLU A CA 1
ATOM 767 C C . GLU A 1 101 ? -9.280 3.557 22.772 1.00 47.84 101 GLU A C 1
ATOM 769 O O . GLU A 1 101 ? -9.327 4.192 23.821 1.00 47.84 101 GLU A O 1
ATOM 774 N N . VAL A 1 102 ? -9.212 2.215 22.809 1.00 43.97 102 VAL A N 1
ATOM 775 C CA . VAL A 1 102 ? -9.330 1.499 24.102 1.00 43.97 102 VAL A CA 1
ATOM 776 C C . VAL A 1 102 ? -8.540 0.184 24.150 1.00 43.97 102 VAL A C 1
ATOM 778 O O . VAL A 1 102 ? -9.042 -0.861 23.756 1.00 43.97 102 VAL A O 1
ATOM 781 N N . GLY A 1 103 ? -7.311 0.250 24.671 1.00 48.03 103 GLY A N 1
ATOM 782 C CA . GLY A 1 103 ? -6.753 -0.626 25.720 1.00 48.03 103 GLY A CA 1
ATOM 783 C C . GLY A 1 103 ? -6.886 -2.157 25.672 1.00 48.03 103 GLY A C 1
ATOM 784 O O . GLY A 1 103 ? -6.664 -2.778 26.710 1.00 48.03 103 GLY A O 1
ATOM 785 N N . LEU A 1 104 ? -7.237 -2.790 24.553 1.00 47.81 104 LEU A N 1
ATOM 786 C CA . LEU A 1 104 ? -7.290 -4.250 24.460 1.00 47.81 104 LEU A CA 1
ATOM 787 C C . LEU A 1 104 ? -6.056 -4.782 23.718 1.00 47.81 104 LEU A C 1
ATOM 789 O O . LEU A 1 104 ? -6.005 -4.687 22.493 1.00 47.81 104 LEU A O 1
ATOM 793 N N . PRO A 1 105 ? -5.066 -5.359 24.427 1.00 45.50 105 PRO A N 1
ATOM 794 C CA . PRO A 1 105 ? -4.004 -6.117 23.784 1.00 45.50 105 PRO A CA 1
ATOM 795 C C . PRO A 1 105 ? -4.627 -7.358 23.136 1.00 45.50 105 PRO A C 1
ATOM 797 O O . PRO A 1 105 ? -5.052 -8.287 23.822 1.00 45.50 105 PRO A O 1
ATOM 800 N N . GLY A 1 106 ? -4.727 -7.362 21.810 1.00 51.06 106 GLY A N 1
ATOM 801 C CA . GLY A 1 106 ? -5.342 -8.454 21.069 1.00 51.06 106 GLY A CA 1
ATOM 802 C C . GLY A 1 106 ? -5.023 -8.399 19.582 1.00 51.06 106 GLY A C 1
ATOM 803 O O . GLY A 1 106 ? -4.837 -7.331 19.007 1.00 51.06 106 GLY A O 1
ATOM 804 N N . ILE A 1 107 ? -4.958 -9.576 18.964 1.00 55.00 107 ILE A N 1
ATOM 805 C CA . ILE A 1 107 ? -4.852 -9.723 17.513 1.00 55.00 107 ILE A CA 1
ATOM 806 C C . ILE A 1 107 ? -6.152 -9.200 16.898 1.00 55.00 107 ILE A C 1
ATOM 808 O O . ILE A 1 107 ? -7.228 -9.734 17.171 1.00 55.00 107 ILE A O 1
ATOM 812 N N . TYR A 1 108 ? -6.054 -8.165 16.069 1.00 61.41 108 TYR A N 1
ATOM 813 C CA . TYR A 1 108 ? -7.184 -7.670 15.297 1.00 61.41 108 TYR A CA 1
ATOM 814 C C . TYR A 1 108 ? -7.335 -8.514 14.035 1.00 61.41 108 TYR A C 1
ATOM 816 O O . TYR A 1 108 ? -6.377 -8.696 13.283 1.00 61.41 108 TYR A O 1
ATOM 824 N N . VAL A 1 109 ? -8.543 -9.030 13.819 1.00 63.75 109 VAL A N 1
ATOM 825 C CA . VAL A 1 109 ? -8.931 -9.714 12.587 1.00 63.75 109 VAL A CA 1
ATOM 826 C C . VAL A 1 109 ? -10.036 -8.897 11.945 1.00 63.75 109 VAL A C 1
ATOM 828 O O . VAL A 1 109 ? -11.110 -8.738 12.526 1.00 63.75 109 VAL A O 1
ATOM 831 N N . ASN A 1 110 ? -9.787 -8.388 10.743 1.00 72.94 110 ASN A N 1
ATOM 832 C CA . ASN A 1 110 ? -10.815 -7.706 9.967 1.00 72.94 110 ASN A CA 1
ATOM 833 C C . ASN A 1 110 ? -10.714 -8.064 8.485 1.00 72.94 110 ASN A C 1
ATOM 835 O O . ASN A 1 110 ? -9.682 -8.539 8.011 1.00 72.94 110 ASN A O 1
ATOM 839 N N . ALA A 1 111 ? -11.809 -7.833 7.771 1.00 79.31 111 ALA A N 1
ATOM 840 C CA . ALA A 1 111 ? -11.847 -7.810 6.323 1.00 79.31 111 ALA A CA 1
ATOM 841 C C . ALA A 1 111 ? -11.936 -6.350 5.871 1.00 79.31 111 ALA A C 1
ATOM 843 O O . ALA A 1 111 ? -12.772 -5.597 6.371 1.00 79.31 111 ALA A O 1
ATOM 844 N N . ILE A 1 112 ? -11.089 -5.951 4.930 1.00 82.44 112 ILE A N 1
ATOM 845 C CA . ILE A 1 112 ? -11.027 -4.574 4.436 1.00 82.44 112 ILE A CA 1
ATOM 846 C C . ILE A 1 112 ? -11.436 -4.567 2.970 1.00 82.44 112 ILE A C 1
ATOM 848 O O . ILE A 1 112 ? -10.941 -5.367 2.176 1.00 82.44 112 ILE A O 1
ATOM 852 N N . LEU A 1 113 ? -12.361 -3.679 2.619 1.00 85.62 113 LEU A N 1
ATOM 853 C CA . LEU A 1 113 ? -12.712 -3.388 1.238 1.00 85.62 113 LEU A CA 1
ATOM 854 C C . LEU A 1 113 ? -12.055 -2.072 0.821 1.00 85.62 113 LEU A C 1
ATOM 856 O O . LEU A 1 113 ? -12.436 -1.016 1.321 1.00 85.62 113 LEU A O 1
ATOM 860 N N . ASP A 1 114 ? -11.111 -2.152 -0.108 1.00 84.50 114 ASP A N 1
ATOM 861 C CA . ASP A 1 114 ? -10.361 -1.020 -0.636 1.00 84.50 114 ASP A CA 1
ATOM 862 C C . ASP A 1 114 ? -10.858 -0.637 -2.028 1.00 84.50 114 ASP A C 1
ATOM 864 O O . ASP A 1 114 ? -11.028 -1.489 -2.905 1.00 84.50 114 ASP A O 1
ATOM 868 N N . PHE A 1 115 ? -11.006 0.662 -2.260 1.00 89.94 115 PHE A N 1
ATOM 869 C CA . PHE A 1 115 ? -11.172 1.236 -3.591 1.00 89.94 115 PHE A CA 1
ATOM 870 C C . PHE A 1 115 ? -10.110 2.294 -3.811 1.00 89.94 115 PHE A C 1
ATOM 872 O O . PHE A 1 115 ? -9.944 3.196 -2.988 1.00 89.94 115 PHE A O 1
ATOM 879 N N . GLY A 1 116 ? -9.401 2.205 -4.928 1.00 88.19 116 GLY A N 1
ATOM 880 C CA . GLY A 1 116 ? -8.262 3.072 -5.145 1.00 88.19 116 GLY A CA 1
ATOM 881 C C . GLY A 1 116 ? -7.812 3.165 -6.583 1.00 88.19 116 GLY A C 1
ATOM 882 O O . GLY A 1 116 ? -8.394 2.589 -7.508 1.00 88.19 116 GLY A O 1
ATOM 883 N N . GLY A 1 117 ? -6.755 3.946 -6.738 1.00 84.56 117 GLY A N 1
ATOM 884 C CA . GLY A 1 117 ? -6.054 4.132 -7.986 1.00 84.56 117 GLY A CA 1
ATOM 885 C C . GLY A 1 117 ? -4.559 3.963 -7.788 1.00 84.56 117 GLY A C 1
ATOM 886 O O . GLY A 1 117 ? -4.010 4.369 -6.763 1.00 84.56 117 GLY A O 1
ATOM 887 N N . ALA A 1 118 ? -3.905 3.377 -8.780 1.00 86.56 118 ALA A N 1
ATOM 888 C CA . ALA A 1 118 ? -2.462 3.260 -8.848 1.00 86.56 118 ALA A CA 1
ATOM 889 C C . ALA A 1 118 ? -1.947 3.971 -10.099 1.00 86.56 118 ALA A C 1
ATOM 891 O O . ALA A 1 118 ? -2.407 3.719 -11.215 1.00 86.56 118 ALA A O 1
ATOM 892 N N . LEU A 1 119 ? -0.971 4.851 -9.912 1.00 87.44 119 LEU A N 1
ATOM 893 C CA . LEU A 1 119 ? -0.160 5.387 -10.991 1.00 87.44 119 LEU A CA 1
ATOM 894 C C . LEU A 1 119 ? 1.022 4.443 -11.204 1.00 87.44 119 LEU A C 1
ATOM 896 O O . LEU A 1 119 ? 1.920 4.374 -10.367 1.00 87.44 119 LEU A O 1
ATOM 900 N N . LYS A 1 120 ? 1.016 3.724 -12.323 1.00 87.25 120 LYS A N 1
ATOM 901 C CA . LYS A 1 120 ? 2.163 2.961 -12.806 1.00 87.25 120 LYS A CA 1
ATOM 902 C C . LYS A 1 120 ? 3.153 3.922 -13.453 1.00 87.25 120 LYS A C 1
ATOM 904 O O . LYS A 1 120 ? 2.769 4.688 -14.335 1.00 87.25 120 LYS A O 1
ATOM 909 N N . ILE A 1 121 ? 4.409 3.850 -13.036 1.00 87.19 121 ILE A N 1
ATOM 910 C CA . ILE A 1 121 ? 5.543 4.569 -13.614 1.00 87.19 121 ILE A CA 1
ATOM 911 C C . ILE A 1 121 ? 6.520 3.519 -14.142 1.00 87.19 121 ILE A C 1
ATOM 913 O O . ILE A 1 121 ? 7.000 2.693 -13.369 1.00 87.19 121 ILE A O 1
ATOM 917 N N . GLU A 1 122 ? 6.803 3.548 -15.441 1.00 87.12 122 GLU A N 1
ATOM 918 C CA . GLU A 1 122 ? 7.770 2.667 -16.105 1.00 87.12 122 GLU A CA 1
ATOM 919 C C . GLU A 1 122 ? 9.043 3.433 -16.479 1.00 87.12 122 GLU A C 1
ATOM 921 O O . GLU A 1 122 ? 8.995 4.605 -16.863 1.00 87.12 122 GLU A O 1
ATOM 926 N N . GLY A 1 123 ? 10.187 2.752 -16.412 1.00 81.69 123 GLY A N 1
ATOM 927 C CA . GLY A 1 123 ? 11.479 3.320 -16.783 1.00 81.69 123 GLY A CA 1
ATOM 928 C C . GLY A 1 123 ? 11.964 4.349 -15.769 1.00 81.69 123 GLY A C 1
ATOM 929 O O . GLY A 1 123 ? 12.355 5.456 -16.151 1.00 81.69 123 GLY A O 1
ATOM 930 N N . ILE A 1 124 ? 11.923 4.005 -14.480 1.00 71.50 124 ILE A N 1
ATOM 931 C CA . ILE A 1 124 ? 12.464 4.832 -13.394 1.00 71.50 124 ILE A CA 1
ATOM 932 C C . ILE A 1 124 ? 13.970 5.000 -13.627 1.00 71.50 124 ILE A C 1
ATOM 934 O O . ILE A 1 124 ? 14.746 4.064 -13.475 1.00 71.50 124 ILE A O 1
ATOM 938 N N . GLY A 1 125 ? 14.377 6.193 -14.060 1.00 69.38 125 GLY A N 1
ATOM 939 C CA . GLY A 1 125 ? 15.749 6.483 -14.498 1.00 69.38 125 GLY A CA 1
ATOM 940 C C . GLY A 1 125 ? 15.867 6.873 -15.974 1.00 69.38 125 GLY A C 1
ATOM 941 O O . GLY A 1 125 ? 16.918 7.348 -16.398 1.00 69.38 125 GLY A O 1
ATOM 942 N N . SER A 1 126 ? 14.793 6.743 -16.754 1.00 72.06 126 SER A N 1
ATOM 943 C CA . SER A 1 126 ? 14.696 7.327 -18.092 1.00 72.06 126 SER A CA 1
ATOM 944 C C . SER A 1 126 ? 14.338 8.817 -18.023 1.00 72.06 126 SER A C 1
ATOM 946 O O . SER A 1 126 ? 13.696 9.281 -17.081 1.00 72.06 126 SER A O 1
ATOM 948 N N . ALA A 1 127 ? 14.724 9.580 -19.050 1.00 68.94 127 ALA A N 1
ATOM 949 C CA . ALA A 1 127 ? 14.357 10.994 -19.169 1.00 68.94 127 ALA A CA 1
ATOM 950 C C . ALA A 1 127 ? 12.850 11.212 -19.425 1.00 68.94 127 ALA A C 1
ATOM 952 O O . ALA A 1 127 ? 12.348 12.316 -19.227 1.00 68.94 127 ALA A O 1
ATOM 953 N N . PHE A 1 128 ? 12.137 10.169 -19.863 1.00 69.12 128 PHE A N 1
ATOM 954 C CA . PHE A 1 128 ? 10.723 10.215 -20.237 1.00 69.12 128 PHE A CA 1
ATOM 955 C C . PHE A 1 128 ? 10.005 8.956 -19.730 1.00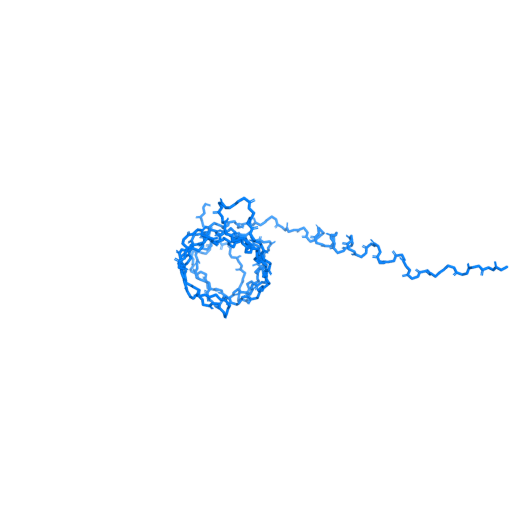 69.12 128 PHE A C 1
ATOM 957 O O . PHE A 1 128 ? 9.738 8.049 -20.521 1.00 69.12 128 PHE A O 1
ATOM 964 N N . PRO A 1 129 ? 9.712 8.869 -18.421 1.00 78.31 129 PRO A N 1
ATOM 965 C CA . PRO A 1 129 ? 9.018 7.715 -17.871 1.00 78.31 129 PRO A CA 1
ATOM 966 C C . PRO A 1 129 ? 7.601 7.621 -18.445 1.00 78.31 129 PRO A C 1
ATOM 968 O O . PRO A 1 129 ? 6.869 8.616 -18.501 1.00 78.31 129 PRO A O 1
ATOM 971 N N . ALA A 1 130 ? 7.203 6.422 -18.865 1.00 79.38 130 ALA A N 1
ATOM 972 C CA . ALA A 1 130 ? 5.829 6.172 -19.279 1.00 79.38 130 ALA A CA 1
ATOM 973 C C . ALA A 1 130 ? 4.945 6.046 -18.033 1.00 79.38 130 ALA A C 1
ATOM 975 O O . ALA A 1 130 ? 5.359 5.482 -17.018 1.00 79.38 130 ALA A O 1
ATOM 976 N N . THR A 1 131 ? 3.729 6.593 -18.098 1.00 84.38 131 THR A N 1
ATOM 977 C CA . THR A 1 131 ? 2.788 6.545 -16.976 1.00 84.38 131 THR A CA 1
ATOM 978 C C . THR A 1 131 ? 1.429 6.019 -17.406 1.00 84.38 131 THR A C 1
ATOM 980 O O . THR A 1 131 ? 0.922 6.367 -18.472 1.00 84.38 131 THR A O 1
ATOM 983 N N . ALA A 1 132 ? 0.837 5.173 -16.567 1.00 84.25 132 ALA A N 1
ATOM 984 C CA . ALA A 1 132 ? -0.504 4.640 -16.764 1.00 84.25 132 ALA A CA 1
ATOM 985 C C . ALA A 1 132 ? -1.276 4.678 -15.446 1.00 84.25 132 ALA A C 1
ATOM 987 O O . ALA A 1 132 ? -0.719 4.415 -14.383 1.00 84.25 132 ALA A O 1
ATOM 988 N N . PHE A 1 133 ? -2.564 5.001 -15.513 1.00 84.81 133 PHE A N 1
ATOM 989 C CA . PHE A 1 133 ? -3.432 5.012 -14.341 1.00 84.81 133 PHE A CA 1
ATOM 990 C C . PHE A 1 133 ? -4.304 3.758 -14.319 1.00 84.81 133 PHE A C 1
ATOM 992 O O . PHE A 1 133 ? -4.956 3.431 -15.312 1.00 84.81 133 PHE A O 1
ATOM 999 N N . LEU A 1 134 ? -4.343 3.083 -13.175 1.00 83.06 134 LEU A N 1
ATOM 1000 C CA . LEU A 1 134 ? -5.097 1.858 -12.950 1.00 83.06 134 LEU A CA 1
ATOM 1001 C C . LEU A 1 134 ? -6.091 2.083 -11.815 1.00 83.06 134 LEU A C 1
ATOM 1003 O O . LEU A 1 134 ? -5.705 2.533 -10.744 1.00 83.06 134 LEU A O 1
ATOM 1007 N N . TRP A 1 135 ? -7.359 1.746 -12.032 1.00 82.88 135 TRP A N 1
ATOM 1008 C CA . TRP A 1 135 ? -8.354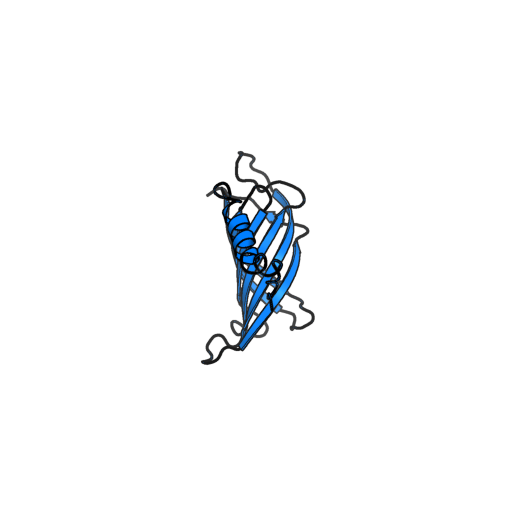 1.681 -10.961 1.00 82.88 135 TRP A CA 1
ATOM 1009 C C . TRP A 1 135 ? -8.429 0.258 -10.424 1.00 82.88 135 TRP A C 1
ATOM 1011 O O . TRP A 1 135 ? -8.403 -0.694 -11.206 1.00 82.88 135 TRP A O 1
ATOM 1021 N N . PHE A 1 136 ? -8.579 0.108 -9.112 1.00 80.12 136 PHE A N 1
ATOM 1022 C CA . PHE A 1 136 ? -8.788 -1.198 -8.500 1.00 80.12 136 PHE A CA 1
ATOM 1023 C C . PHE A 1 136 ? -9.842 -1.151 -7.394 1.00 80.12 136 PHE A C 1
ATOM 1025 O O . PHE A 1 136 ? -10.052 -0.138 -6.723 1.00 80.12 136 PHE A O 1
ATOM 1032 N N . GLY A 1 137 ? -10.491 -2.297 -7.211 1.00 81.44 137 GLY A N 1
ATOM 1033 C CA . GLY A 1 137 ? -11.214 -2.650 -6.000 1.00 81.44 137 GLY A CA 1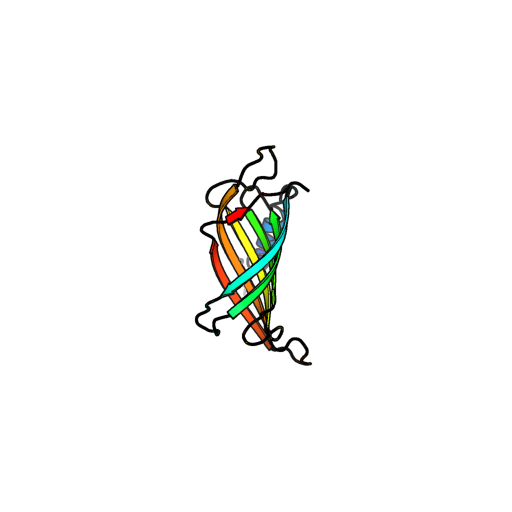
ATOM 1034 C C . GLY A 1 137 ? -10.582 -3.917 -5.440 1.00 81.44 137 GLY A C 1
ATOM 1035 O O . GLY A 1 137 ? -10.432 -4.896 -6.172 1.00 81.44 137 GLY A O 1
ATOM 1036 N N . ARG A 1 138 ? -10.177 -3.895 -4.173 1.00 80.69 138 ARG A N 1
ATOM 1037 C CA . ARG A 1 138 ? -9.531 -5.025 -3.501 1.00 80.69 138 ARG A CA 1
ATOM 1038 C C . ARG A 1 138 ? -10.343 -5.391 -2.272 1.00 80.69 138 ARG A C 1
ATOM 1040 O O . ARG A 1 138 ? -10.657 -4.540 -1.453 1.00 80.69 138 ARG A O 1
ATOM 1047 N N . LEU A 1 139 ? -10.670 -6.669 -2.136 1.00 79.50 139 LEU A N 1
ATOM 1048 C CA . LEU A 1 139 ? -11.132 -7.217 -0.870 1.00 79.50 139 LEU A CA 1
ATOM 1049 C C . LEU A 1 139 ? -9.940 -7.910 -0.223 1.00 79.50 139 LEU A C 1
ATOM 1051 O O . LEU A 1 139 ? -9.436 -8.893 -0.761 1.00 79.50 139 LEU A O 1
ATOM 1055 N N . THR A 1 140 ? -9.509 -7.401 0.921 1.00 79.75 140 THR A N 1
ATOM 1056 C CA . THR A 1 140 ? -8.542 -8.054 1.797 1.00 79.75 140 THR A CA 1
ATOM 1057 C C . THR A 1 140 ? -9.354 -8.862 2.805 1.00 79.75 140 THR A C 1
ATOM 1059 O O . THR A 1 140 ? -9.825 -8.298 3.793 1.00 79.75 140 THR A O 1
ATOM 1062 N N . PRO A 1 141 ? -9.599 -10.165 2.561 1.00 65.69 141 PRO A N 1
ATOM 1063 C CA . PRO A 1 141 ? -10.521 -10.951 3.382 1.00 65.69 141 PRO A CA 1
ATOM 1064 C C . PRO A 1 141 ? -9.997 -11.154 4.806 1.00 65.69 141 PRO A C 1
ATOM 1066 O O . PRO A 1 141 ? -10.771 -11.463 5.709 1.00 65.69 141 PRO A O 1
ATOM 1069 N N . PHE A 1 142 ? -8.686 -11.004 4.990 1.00 69.06 142 PHE A N 1
ATOM 1070 C CA . PHE A 1 142 ? -8.017 -11.219 6.253 1.00 69.06 142 PHE A CA 1
ATOM 1071 C C . PHE A 1 142 ? -6.837 -10.260 6.388 1.00 69.06 142 PHE A C 1
ATOM 1073 O O . PHE A 1 142 ? -5.784 -10.460 5.786 1.00 69.06 142 PHE A O 1
ATOM 1080 N N . ALA A 1 143 ? -7.031 -9.211 7.178 1.00 62.44 143 ALA A N 1
ATOM 1081 C CA . ALA A 1 143 ? -5.962 -8.378 7.698 1.00 62.44 143 ALA A CA 1
ATOM 1082 C C . ALA A 1 143 ? -5.716 -8.800 9.149 1.00 62.44 143 ALA A C 1
ATOM 1084 O O . ALA A 1 143 ? -6.615 -8.692 9.988 1.00 62.44 143 ALA A O 1
ATOM 1085 N N . LEU A 1 144 ? -4.515 -9.316 9.419 1.00 59.94 144 LEU A N 1
ATOM 1086 C CA . LEU A 1 144 ? -4.076 -9.692 10.757 1.00 59.94 144 LEU A CA 1
ATOM 1087 C C . LEU A 1 144 ? -2.894 -8.814 11.140 1.00 59.94 144 LEU A C 1
ATOM 1089 O O . LEU A 1 144 ? -1.846 -8.845 10.501 1.00 59.94 144 LEU A O 1
ATOM 1093 N N . GLY A 1 145 ? -3.085 -8.011 12.175 1.00 52.62 145 GLY A N 1
ATOM 1094 C CA . GLY A 1 145 ? -2.092 -7.051 12.628 1.00 52.62 145 GLY A CA 1
ATOM 1095 C C . GLY A 1 145 ? -2.405 -6.577 14.035 1.00 52.62 145 GLY A C 1
ATOM 1096 O O . GLY A 1 145 ? -3.528 -6.724 14.521 1.00 52.62 145 GLY A O 1
ATOM 1097 N N . ASN A 1 146 ? -1.392 -6.037 14.703 1.00 38.12 146 ASN A N 1
ATOM 1098 C CA . ASN A 1 146 ? -1.564 -5.336 15.965 1.00 38.12 146 ASN A CA 1
ATOM 1099 C C . ASN A 1 146 ? -1.676 -3.838 15.651 1.00 38.12 146 ASN A C 1
ATOM 1101 O O . ASN A 1 146 ? -0.671 -3.247 15.248 1.00 38.12 146 ASN A O 1
ATOM 1105 N N . PRO A 1 147 ? -2.860 -3.221 15.771 1.00 35.81 147 PRO A N 1
ATOM 1106 C CA . PRO A 1 147 ? -2.984 -1.795 15.556 1.00 35.81 147 PRO A CA 1
ATOM 1107 C C . PRO A 1 147 ? -2.448 -1.025 16.780 1.00 35.81 147 PRO A C 1
ATOM 1109 O O . PRO A 1 147 ? -3.156 -0.809 17.756 1.00 35.81 147 PRO A O 1
ATOM 1112 N N . TYR A 1 148 ? -1.183 -0.609 16.687 1.00 38.72 148 TYR A N 1
ATOM 1113 C CA . TYR A 1 148 ? -0.608 0.616 17.275 1.00 38.72 148 TYR A CA 1
ATOM 1114 C C . TYR A 1 148 ? -0.517 0.724 18.806 1.00 38.72 148 TYR A C 1
ATOM 1116 O O . TYR A 1 148 ? -1.298 1.410 19.458 1.00 38.72 148 TYR A O 1
ATOM 1124 N N . TYR A 1 149 ? 0.573 0.166 19.345 1.00 23.02 149 TYR A N 1
ATOM 1125 C CA . TYR A 1 149 ? 1.383 0.860 20.352 1.00 23.02 149 TYR A CA 1
ATOM 1126 C C . TYR A 1 149 ? 2.678 1.330 19.682 1.00 23.02 149 TYR A C 1
ATOM 1128 O O . TYR A 1 149 ? 3.558 0.523 19.377 1.00 23.02 149 TYR A O 1
ATOM 1136 N N . GLY A 1 150 ? 2.753 2.635 19.441 1.00 29.17 150 GLY A N 1
ATOM 1137 C CA . GLY A 1 150 ? 3.968 3.430 19.569 1.00 29.17 150 GLY A CA 1
ATOM 1138 C C . GLY A 1 150 ? 3.730 4.404 20.710 1.00 29.17 150 GLY A C 1
ATOM 1139 O O . GLY A 1 150 ? 2.612 4.967 20.738 1.00 29.17 150 GLY A O 1
#

Foldseek 3Di:
DDDDDDPPPPPVVCVVVVVVVVVVVLQQPQFLAKDWDWDKDWDDDPPDDTFIWIKTKIWTDSDFFKIKMWMWIATCPPDGRQKIKTKIKIKGWDPGTQPRDDDDPDWDWTKIKIWIKIWIWGRPPDPDTDIDIDTDIDIRNTDTDGGDDD

Sequence (150 aa):
MRHCGNPRLRFCRFGPLFVLLSFFCLVPRPATGQDLAFGLGTWDLAQAAPGAFVDISATFGIGKRLEFGVAAIPRITPSPLEELYLESHLGVSLLGDRLGEVGLPGIYVNAILDFGGALKIEGIGSAFPATAFLWFGRLTPFALGNPYYG

pLDDT: mean 70.34, std 15.73, range [23.02, 89.94]

Secondary structure (DSSP, 8-state):
------GGGSSTTTHHHHHHHHHHHS-PPP-S-EEEEEEEEEEEETTEEEEEEEEEEEEEESSSSEEEEEEEEEB-SSSTTTEEEEEEEEEEESSS----SS-----EEEEEEEEEEEEEEE-BTBSS-EEEEEEEEEEEEEEEE-----

Radius of gyration: 20.79 Å; chains: 1; bounding box: 55×54×54 Å